Protein 2BOU (pdb70)

Solvent-accessible surface area: 8779 Å² total; per-residue (Å²): 241,38,77,8,234,85,31,20,152,40,15,61,38,52,27,62,96,7,0,112,18,50,125,18,26,53,28,213,44,145,59,0,85,44,76,152,44,81,13,86,38,65,69,50,49,84,154,124,16,23,95,81,22,57,48,159,63,54,133,25,42,48,39,0,40,20,18,117,21,34,86,33,112,71,56,50,174,40,10,78,57,102,106,85,17,37,0,77,41,12,57,16,38,98,59,51,108,52,150,23,53,98,8,11,84,21,67,52,38,112,21,37,12,8,0,98,6,110,143,68,101,112,40,95,148,86,53,82,55,67,82,110,90,1,45,5,120

InterPro domains:
  IPR000152 EGF-type aspartate/asparagine hydroxylation site [PS00010] (85-96)
  IPR000152 EGF-type aspartate/asparagine hydroxylation site [PS00010] (136-147)
  IPR000152 EGF-type aspartate/asparagine hydroxylation site [PS00010] (180-191)
  IPR000152 EGF-type aspartate/asparagine hydroxylation site [PS00010] (229-240)
  IPR000203 GPS motif [PF01825] (481-523)
  IPR000203 GPS motif [SM00303] (478-529)
  IPR000742 EGF-like domain [PS50026] (67-106)
  IPR000742 EGF-like domain [PS50026] (119-162)
  IPR000742 EGF-like domain [PS50026] (163-201)
  IPR000742 EGF-like domain [PS50026] (212-250)
  IPR000742 EGF-like domain [SM00181] (28-66)
  IPR000742 EGF-like domain [SM00181] (70-118)
  IPR000742 EGF-like domain [SM00181] (122-162)
  IPR000742 EGF-like domain [SM00181] (166-211)
  IPR000742 EGF-like domain [SM00181] (215-260)
  IPR000832 GPCR, family 2, secretin-like [PF00002] (535-774)
  IPR000832 GPCR, family 2, secretin-like [PR00249] (538-562)
  IPR000832 GPCR, family 2, secretin-like [PR00249] (601-624)
  IPR000832 GPCR, family 2, secretin-like [PR00249] (686-711)
  IPR000832 GPCR, family 2, secretin-like [PR00249] (760-781)

Radius of gyration: 25.13 Å; Cα contacts (8 Å, |Δi|>4): 297; chains: 1; bounding box: 58×62×34 Å

Sequence (137 aa):
RGCARWCPQDSSCVNATACRCNPGFSSFSEIITTPMETCDDINECATSCGKFSDCWNTEGSYDCVCSPGYEPVSGAKTFKNESENTCQDVDECSSGQHQCDSSTVCFNTVGSYSCRCRPGWKPRHGIPNNQKDTVCE

Nearest PDB structures (foldseek):
  2bou-assembly1_A  TM=1.007E+00  e=9.190E-28  Homo sapiens
  2box-assembly1_A  TM=1.007E+00  e=9.469E-27  Homo sapiens
  2bo2-assembly1_A  TM=9.902E-01  e=6.170E-25  Homo sapiens
  2bo2-assembly2_B  TM=9.881E-01  e=1.219E-23  Homo sapiens
  7do4-assembly1_A  TM=9.289E-01  e=9.575E-23  Homo sapiens

Secondary structure (DSSP, 8-state):
----TTPPTTEEESSSS-EEEPTTEE-SSSSB-STT---EEP-GGG----TTEEEEE-SS-EEEEEPTTEEETT--S-BSSGGG--EEE--HHHHT-----TTSEEEE-SS-EEEE--SSS-BPTT--SSBTT--B-

Organism: Homo sapiens (NCBI:txid9606)

GO terms:
  GO:0031256 leading edge membrane (C, IDA)
  GO:0005886 plasma membrane (C, EXP)
  GO:0043304 regulation of mast cell degranulation (P, IMP)
  GO:0035374 chondroitin sulfate binding (F, IMP)
  GO:0016477 cell migration (P, IMP)
  GO:0071621 granulocyte chemotaxis (P, IMP)
  GO:0007155 cell adhesion (P, IMP)
  GO:0004930 G protein-coupled receptor activity (F, TAS)
  GO:0007186 G protein-coupled receptor signaling pathway (P, TAS)
  GO:0016020 membrane (C, TAS)
  GO:0005886 plasma membrane (C, TAS)
  GO:0005515 protein binding (F, IPI)

Foldseek 3Di:
DAFDPLAEPQWGGPHNFWIAGHAQWDWPDRIHGDSVTDTHGDFPQVVAAAPQWHWAGDRNGIWIAHHQQWHAPVRDGTDDHRVRGRIDGDQCQVVVVADADPQWHWAGDGNGIFTAGPVVWAFDPPDDGTHSHTDTD

Structure (mmCIF, N/CA/C/O backbone):
data_2BOU
#
_en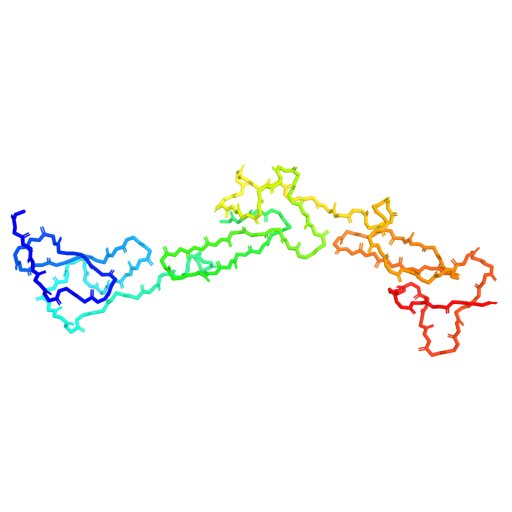try.id   2BOU
#
_cell.length_a   91.060
_cell.length_b   61.560
_cell.length_c   35.470
_cell.angle_alpha   90.00
_cell.angle_beta   90.00
_cell.angle_gamma   90.00
#
_symmetry.space_group_name_H-M   'P 21 21 2'
#
loop_
_entity.id
_entity.type
_entity.pdbx_description
1 polymer 'EGF-LIKE MODULE CONTAINING MUCIN-LIKE HORMONE RECEPTOR-LIKE 2 PRECURSOR'
2 non-polymer 'BARIUM ION'
3 non-polymer 'CALCIUM ION'
4 non-polymer 'CACODYLATE ION'
5 water water
#
loop_
_atom_site.group_PDB
_atom_site.id
_atom_site.type_symbol
_atom_site.label_atom_id
_atom_site.label_alt_id
_atom_site.label_comp_id
_atom_site.label_asym_id
_atom_site.label_entity_id
_atom_site.label_seq_id
_atom_site.pdbx_PDB_ins_code
_atom_site.Cartn_x
_atom_site.Cartn_y
_atom_site.Cartn_z
_atom_site.occupancy
_atom_site.B_iso_or_equiv
_atom_site.auth_seq_id
_atom_site.auth_comp_id
_atom_site.auth_asym_id
_atom_site.auth_atom_id
_atom_site.pdbx_PDB_model_num
ATOM 1 N N . ARG A 1 3 ? 45.260 -5.192 0.652 1.00 61.01 3 ARG A N 1
ATOM 2 C CA . ARG A 1 3 ? 45.648 -6.302 -0.212 1.00 60.50 3 ARG A CA 1
ATOM 3 C C . ARG A 1 3 ? 45.548 -5.897 -1.684 1.00 61.27 3 ARG A C 1
ATOM 4 O O . ARG A 1 3 ? 46.488 -5.328 -2.251 1.00 62.04 3 ARG A O 1
ATOM 12 N N . GLY A 1 4 ? 44.397 -6.195 -2.289 1.00 53.09 4 GLY A N 1
ATOM 13 C CA . GLY A 1 4 ? 44.094 -5.820 -3.675 1.00 50.09 4 GLY A CA 1
ATOM 14 C C . GLY A 1 4 ? 42.846 -4.928 -3.637 1.00 47.07 4 GLY A C 1
ATOM 15 O O . GLY A 1 4 ? 42.528 -4.367 -2.586 1.00 46.66 4 GLY A O 1
ATOM 16 N N . CYS A 1 5 ? 42.130 -4.811 -4.759 1.00 37.90 5 CYS A N 1
ATOM 17 C CA . CYS A 1 5 ? 40.922 -3.965 -4.797 1.00 35.41 5 CYS A CA 1
ATOM 18 C C . CYS A 1 5 ? 39.819 -4.406 -5.767 1.00 34.49 5 CYS A C 1
ATOM 19 O O . CYS A 1 5 ? 39.900 -4.149 -6.964 1.00 33.61 5 CYS A O 1
ATOM 22 N N . ALA A 1 6 ? 38.752 -4.995 -5.234 1.00 28.81 6 ALA A N 1
ATOM 23 C CA . ALA A 1 6 ? 37.614 -5.411 -6.066 1.00 26.92 6 ALA A CA 1
ATOM 24 C C . ALA A 1 6 ? 37.027 -4.217 -6.820 1.00 27.07 6 ALA A C 1
ATOM 25 O O . ALA A 1 6 ? 36.765 -3.161 -6.237 1.00 25.96 6 ALA A O 1
ATOM 27 N N . ARG A 1 7 ? 36.794 -4.393 -8.113 1.00 22.52 7 ARG A N 1
ATOM 28 C CA . ARG A 1 7 ? 36.271 -3.310 -8.951 1.00 22.00 7 ARG A CA 1
ATOM 29 C C . ARG A 1 7 ? 34.761 -3.202 -8.912 1.00 24.35 7 ARG A C 1
ATOM 30 O O . ARG A 1 7 ? 34.186 -2.226 -9.407 1.00 24.18 7 ARG A O 1
ATOM 38 N N . TRP A 1 8 ? 34.112 -4.250 -8.423 1.00 20.38 8 TRP A N 1
ATOM 39 C CA . TRP A 1 8 ? 32.657 -4.338 -8.487 1.00 19.36 8 TRP A CA 1
ATOM 40 C C . TRP A 1 8 ? 31.914 -3.867 -7.239 1.00 22.95 8 TRP A C 1
ATOM 41 O O . TRP A 1 8 ? 30.708 -4.087 -7.116 1.00 20.56 8 TRP A O 1
ATOM 52 N N . CYS A 1 9 ? 32.620 -3.229 -6.311 1.00 21.73 9 CYS A N 1
ATOM 53 C CA . CYS A 1 9 ? 31.974 -2.792 -5.072 1.00 22.97 9 CYS A CA 1
ATOM 54 C C . CYS A 1 9 ? 30.743 -1.936 -5.339 1.00 24.52 9 CYS A C 1
ATOM 55 O O . CYS A 1 9 ? 30.760 -1.043 -6.191 1.00 23.69 9 CYS A O 1
ATOM 58 N N . PRO A 1 10 ? 29.662 -2.231 -4.634 1.00 19.28 10 PRO A N 1
ATOM 59 C CA . PRO A 1 10 ? 28.420 -1.497 -4.834 1.00 19.37 10 PRO A CA 1
ATOM 60 C C . PRO A 1 10 ? 28.519 -0.056 -4.361 1.00 23.48 10 PRO A C 1
ATOM 61 O O . PRO A 1 10 ? 29.434 0.315 -3.624 1.00 21.41 10 PRO A O 1
ATOM 65 N N . GLN A 1 11 ? 27.579 0.761 -4.816 1.00 22.52 11 GLN A N 1
ATOM 66 C CA . GLN A 1 11 ? 27.534 2.167 -4.454 1.00 22.45 11 GLN A CA 1
ATOM 67 C C . GLN A 1 11 ? 27.594 2.343 -2.936 1.00 26.01 11 GLN A C 1
ATOM 68 O O . GLN A 1 11 ? 26.900 1.653 -2.188 1.00 25.00 11 GLN A O 1
ATOM 74 N N . ASP A 1 12 ? 28.433 3.276 -2.500 1.00 23.36 12 ASP A N 1
ATOM 75 C CA . ASP A 1 12 ? 28.600 3.583 -1.087 1.00 23.42 12 ASP A CA 1
ATOM 76 C C . ASP A 1 12 ? 29.383 2.561 -0.276 1.00 27.76 12 ASP A C 1
ATOM 77 O O . ASP A 1 12 ? 29.317 2.541 0.960 1.00 27.19 12 ASP A O 1
ATOM 82 N N . SER A 1 13 ? 30.191 1.771 -0.978 1.00 23.54 13 SER A N 1
ATOM 83 C CA . SER A 1 13 ? 31.107 0.828 -0.341 1.00 23.53 13 SER A CA 1
ATOM 84 C C . SER A 1 13 ? 32.495 0.982 -0.984 1.00 29.22 13 SER A C 1
ATOM 85 O O . SER A 1 13 ? 32.634 1.581 -2.048 1.00 29.11 13 SER A O 1
ATOM 88 N N . SER A 1 14 ? 33.516 0.471 -0.312 1.00 27.80 14 SER A N 1
ATOM 89 C CA . SER A 1 14 ? 34.883 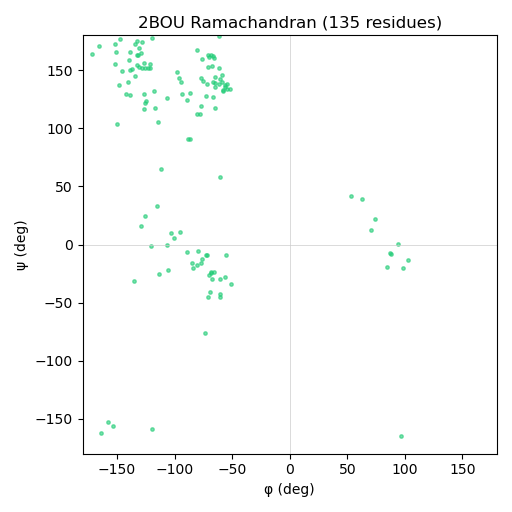0.558 -0.812 1.00 28.02 14 SER A CA 1
ATOM 90 C C . SER A 1 14 ? 35.556 -0.787 -0.673 1.00 32.33 14 SER A C 1
ATOM 91 O O . SER A 1 14 ? 35.291 -1.528 0.275 1.00 31.68 14 SER A O 1
ATOM 94 N N . CYS A 1 15 ? 36.415 -1.117 -1.629 1.00 31.42 15 CYS A N 1
ATOM 95 C CA . CYS A 1 15 ? 37.109 -2.399 -1.594 1.00 33.15 15 CYS A CA 1
ATOM 96 C C . CYS A 1 15 ? 37.985 -2.523 -0.351 1.00 38.75 15 CYS A C 1
ATOM 97 O O . CYS A 1 15 ? 38.675 -1.574 0.028 1.00 38.79 15 CYS A O 1
ATOM 100 N N . VAL A 1 16 ? 37.969 -3.696 0.272 1.00 35.61 16 VAL A N 1
ATOM 101 C CA . VAL A 1 16 ? 38.844 -3.959 1.408 1.00 36.29 16 VAL A CA 1
ATOM 102 C C . VAL A 1 16 ? 39.980 -4.883 0.960 1.00 40.35 16 VAL A C 1
ATOM 103 O O . VAL A 1 16 ? 41.060 -4.902 1.556 1.00 39.78 16 VAL A O 1
ATOM 107 N N . ASN A 1 17 ? 39.736 -5.604 -0.130 1.00 36.30 17 ASN A N 1
ATOM 108 C CA . ASN A 1 17 ? 40.745 -6.450 -0.765 1.00 36.02 17 ASN A CA 1
ATOM 109 C C . ASN A 1 17 ? 40.306 -6.829 -2.177 1.00 39.94 17 ASN A C 1
ATOM 110 O O . ASN A 1 17 ? 39.465 -6.148 -2.772 1.00 39.80 17 ASN A O 1
ATOM 115 N N . ALA A 1 18 ? 40.912 -7.864 -2.743 1.00 35.80 18 ALA A N 1
ATOM 116 C CA . ALA A 1 18 ? 40.604 -8.247 -4.120 1.00 34.64 18 ALA A CA 1
ATOM 117 C C . ALA A 1 18 ? 39.197 -8.820 -4.316 1.00 34.83 18 ALA A C 1
ATOM 118 O O . ALA A 1 18 ? 38.667 -8.802 -5.425 1.00 33.77 18 ALA A O 1
ATOM 120 N N . THR A 1 19 ? 38.611 -9.353 -3.247 1.00 29.55 19 THR A N 1
ATOM 121 C CA . THR A 1 19 ? 37.314 -10.024 -3.347 1.00 28.86 19 THR A CA 1
ATOM 122 C C . THR A 1 19 ? 36.256 -9.559 -2.343 1.00 29.81 19 THR A C 1
ATOM 123 O O . THR A 1 19 ? 35.263 -10.250 -2.123 1.00 27.97 19 THR A O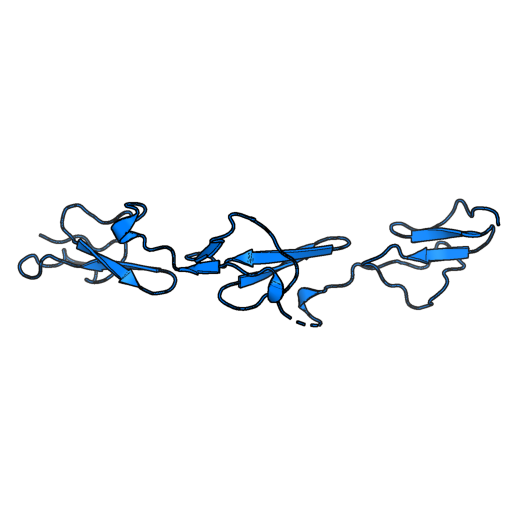 1
ATOM 127 N N . ALA A 1 20 ? 36.468 -8.413 -1.712 1.00 26.57 20 ALA A N 1
ATOM 128 C CA . ALA A 1 20 ? 35.523 -7.966 -0.702 1.00 26.44 20 ALA A CA 1
ATOM 129 C C . ALA A 1 20 ? 35.445 -6.457 -0.541 1.00 29.51 20 ALA A C 1
ATOM 130 O O . ALA A 1 20 ? 36.393 -5.728 -0.857 1.00 28.35 20 ALA A O 1
ATOM 132 N N . CYS A 1 21 ? 34.298 -5.995 -0.049 1.00 25.37 21 CYS A N 1
ATOM 133 C CA . CYS A 1 21 ? 34.077 -4.575 0.181 1.00 25.01 21 CYS A CA 1
ATOM 134 C C . CYS A 1 21 ? 33.447 -4.365 1.551 1.00 26.55 21 CYS A C 1
ATOM 135 O O . CYS A 1 21 ? 33.041 -5.314 2.227 1.00 24.64 21 CYS A O 1
ATOM 138 N N . ARG A 1 22 ? 33.333 -3.106 1.931 1.00 24.36 22 ARG A N 1
ATOM 139 C CA . ARG A 1 22 ? 32.733 -2.737 3.200 1.00 23.88 22 ARG A CA 1
ATOM 140 C C . ARG A 1 22 ? 32.056 -1.393 2.978 1.00 23.47 22 ARG A C 1
ATOM 141 O O . ARG A 1 22 ? 32.580 -0.549 2.262 1.00 21.70 22 ARG A O 1
ATOM 149 N N . CYS A 1 23 ? 30.850 -1.235 3.506 1.00 20.49 23 CYS A N 1
ATOM 150 C CA . CYS A 1 23 ? 30.114 0.020 3.348 1.00 21.55 23 CYS A CA 1
ATOM 151 C C . CYS A 1 23 ? 30.926 1.166 3.933 1.00 28.99 23 CYS A C 1
ATOM 152 O O . CYS A 1 23 ? 31.645 0.985 4.912 1.00 30.11 23 CYS A O 1
ATOM 155 N N . ASN A 1 24 ? 30.814 2.338 3.322 1.00 27.36 24 ASN A N 1
ATOM 156 C CA . ASN A 1 24 ? 31.492 3.525 3.812 1.00 28.63 24 ASN A CA 1
ATOM 157 C C . ASN A 1 24 ? 30.793 3.965 5.106 1.00 34.99 24 ASN A C 1
ATOM 158 O O . ASN A 1 24 ? 29.677 3.519 5.402 1.00 32.37 24 ASN A O 1
ATOM 163 N N . PRO A 1 25 ? 31.457 4.814 5.886 1.00 34.38 25 PRO A N 1
ATOM 164 C CA . PRO A 1 25 ? 30.874 5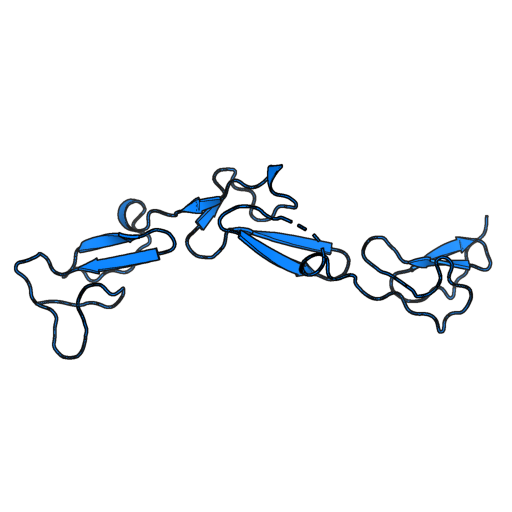.288 7.138 1.00 33.72 25 PRO A CA 1
ATOM 165 C C . PRO A 1 25 ? 29.516 5.940 6.881 1.00 32.66 25 PRO A C 1
ATOM 166 O O . PRO A 1 25 ? 29.357 6.709 5.943 1.00 31.09 25 PRO A O 1
ATOM 170 N N . GLY A 1 26 ? 28.537 5.615 7.710 1.00 28.30 26 GLY A N 1
ATOM 171 C CA . GLY A 1 26 ? 27.206 6.192 7.570 1.00 26.90 26 GLY A CA 1
ATOM 172 C C . GLY A 1 26 ? 26.266 5.325 6.735 1.00 26.87 26 GLY A C 1
ATOM 173 O O . GLY A 1 26 ? 25.115 5.685 6.528 1.00 25.79 26 GLY A O 1
ATOM 174 N N . PHE A 1 27 ? 26.764 4.187 6.256 1.00 22.05 27 PHE A N 1
ATOM 175 C CA . PHE A 1 27 ? 25.944 3.256 5.480 1.00 21.01 27 PHE A CA 1
ATOM 176 C C . PHE A 1 27 ? 26.027 1.875 6.102 1.00 26.39 27 PHE A C 1
ATOM 177 O O . PHE A 1 27 ? 26.980 1.556 6.803 1.00 26.51 27 PHE A O 1
ATOM 185 N N . SER A 1 28 ? 25.026 1.053 5.850 1.00 23.32 28 SER A N 1
ATOM 186 C CA . SER A 1 28 ? 25.007 -0.274 6.423 1.00 23.72 28 SER A CA 1
ATOM 187 C C . SER A 1 28 ? 24.572 -1.330 5.420 1.00 25.56 28 SER A C 1
ATOM 188 O O . SER A 1 28 ? 23.825 -1.043 4.484 1.00 23.12 28 SER A O 1
ATOM 191 N N . SER A 1 29 ? 25.071 -2.547 5.621 1.00 21.71 29 SER A N 1
ATOM 192 C CA . SER A 1 29 ? 24.691 -3.700 4.820 1.00 21.41 29 SER A CA 1
ATOM 193 C C . SER A 1 29 ? 24.365 -4.838 5.778 1.00 27.63 29 SER A C 1
ATOM 194 O O . SER A 1 29 ? 24.730 -4.791 6.956 1.00 26.13 29 SER A O 1
ATOM 197 N N . PHE A 1 30 ? 23.680 -5.858 5.277 1.00 27.03 30 PHE A N 1
ATOM 198 C CA . PHE A 1 30 ? 23.301 -6.987 6.110 1.00 28.28 30 PHE A CA 1
ATOM 199 C C . PHE A 1 30 ? 24.517 -7.700 6.685 1.00 34.57 30 PHE A C 1
ATOM 200 O O . PHE A 1 30 ? 24.551 -8.002 7.873 1.00 34.85 30 PHE A O 1
ATOM 208 N N . SER A 1 31 ? 25.527 -7.936 5.845 1.00 31.47 31 SER A N 1
ATOM 209 C CA . SER A 1 31 ? 26.768 -8.583 6.282 1.00 31.33 31 SER A CA 1
ATOM 210 C C . SER A 1 31 ? 27.832 -7.528 6.554 1.00 34.56 31 SER A C 1
ATOM 211 O O . SER A 1 31 ? 27.865 -6.502 5.883 1.00 33.36 31 SER A O 1
ATOM 214 N N . GLU A 1 32 ? 28.726 -7.783 7.507 1.00 30.89 32 GLU A N 1
ATOM 215 C CA . GLU A 1 32 ? 29.771 -6.809 7.775 1.00 31.38 32 GLU A CA 1
ATOM 216 C C . GLU A 1 32 ? 30.768 -6.703 6.634 1.00 33.77 32 GLU A C 1
ATOM 217 O O . GLU A 1 32 ? 31.359 -5.643 6.413 1.00 34.42 32 GLU A O 1
ATOM 223 N N . ILE A 1 33 ? 30.876 -7.774 5.853 1.00 28.48 33 ILE A N 1
ATOM 224 C CA . ILE A 1 33 ? 31.753 -7.798 4.685 1.00 28.29 33 ILE A CA 1
ATOM 225 C C . ILE A 1 33 ? 30.950 -8.177 3.443 1.00 27.81 33 ILE A C 1
ATOM 226 O O . ILE A 1 33 ? 30.289 -9.204 3.415 1.00 27.35 33 ILE A O 1
ATOM 231 N N . ILE A 1 34 ? 30.993 -7.321 2.428 1.00 22.69 34 ILE A N 1
ATOM 232 C CA . ILE A 1 34 ? 30.259 -7.547 1.188 1.00 20.43 34 ILE A CA 1
ATOM 233 C C . ILE A 1 34 ? 31.089 -8.400 0.229 1.00 23.39 34 ILE A C 1
ATOM 234 O O . ILE A 1 34 ? 32.267 -8.109 -0.014 1.00 23.45 34 ILE A O 1
ATOM 239 N N . THR A 1 35 ? 30.477 -9.450 -0.314 1.00 19.62 35 THR A N 1
ATOM 240 C CA . THR A 1 35 ? 31.193 -10.367 -1.193 1.00 20.39 35 THR A CA 1
ATOM 241 C C . THR A 1 35 ? 30.631 -10.503 -2.617 1.00 23.12 35 THR A C 1
ATOM 242 O O . THR A 1 35 ? 31.197 -11.220 -3.439 1.00 22.45 35 THR A O 1
ATOM 246 N N . THR A 1 36 ? 29.534 -9.802 -2.901 1.00 19.30 36 THR A N 1
ATOM 247 C CA . THR A 1 36 ? 28.911 -9.807 -4.224 1.00 17.87 36 THR A CA 1
ATOM 248 C C . THR A 1 36 ? 28.465 -8.379 -4.537 1.00 21.20 36 THR A C 1
ATOM 249 O O . THR A 1 36 ? 28.253 -7.581 -3.621 1.00 20.09 36 THR A O 1
ATOM 253 N N . PRO A 1 37 ? 28.277 -8.064 -5.816 1.00 17.20 37 PRO A N 1
ATOM 254 C CA . PRO A 1 37 ? 27.826 -6.715 -6.175 1.00 15.76 37 PRO A CA 1
ATOM 255 C C . PRO A 1 37 ? 26.313 -6.528 -5.981 1.00 19.21 37 PRO A C 1
ATOM 256 O O . PRO A 1 37 ? 25.803 -5.420 -6.116 1.00 19.05 37 PRO A O 1
ATOM 260 N N . MET A 1 38 ? 25.607 -7.603 -5.638 1.00 16.36 38 MET A N 1
ATOM 261 C CA . MET A 1 38 ? 24.156 -7.528 -5.450 1.00 16.05 38 MET A CA 1
ATOM 262 C C . MET A 1 38 ? 23.804 -6.974 -4.071 1.00 21.51 38 MET A C 1
ATOM 263 O O . MET A 1 38 ? 22.684 -6.509 -3.843 1.00 20.76 38 MET A O 1
ATOM 268 N N . GLU A 1 39 ? 24.771 -7.003 -3.161 1.00 19.64 39 GLU A N 1
ATOM 269 C CA . GLU A 1 39 ? 24.560 -6.470 -1.814 1.00 19.43 39 GLU A CA 1
ATOM 270 C C . GLU A 1 39 ? 24.484 -4.951 -1.860 1.00 23.46 39 GLU A C 1
ATOM 271 O O . GLU A 1 39 ? 25.023 -4.327 -2.768 1.00 22.47 39 GLU A O 1
ATOM 277 N N . THR A 1 40 ? 23.778 -4.360 -0.901 1.00 20.47 40 THR A N 1
ATOM 278 C CA . THR A 1 40 ? 23.589 -2.921 -0.895 1.00 20.85 40 THR A CA 1
ATOM 279 C C . THR A 1 40 ? 24.062 -2.261 0.393 1.00 23.43 40 THR A C 1
ATOM 280 O O . THR A 1 40 ? 24.053 -2.871 1.457 1.00 22.98 40 THR A O 1
ATOM 284 N N . CYS A 1 41 ? 24.461 -1.002 0.273 1.00 20.49 41 CYS A N 1
ATOM 285 C CA . CYS A 1 41 ? 24.864 -0.202 1.412 1.00 20.74 41 CYS A CA 1
ATOM 286 C C . CYS A 1 41 ? 23.844 0.911 1.552 1.00 25.36 41 CYS A C 1
ATOM 287 O O . CYS A 1 41 ? 23.786 1.805 0.724 1.00 26.62 41 CYS A O 1
ATOM 290 N N . ASP A 1 42 ? 22.979 0.795 2.550 1.00 21.25 42 ASP A N 1
ATOM 291 C CA . ASP A 1 42 ? 21.896 1.750 2.745 1.00 21.20 42 ASP A CA 1
ATOM 292 C C . ASP A 1 42 ? 22.250 2.825 3.761 1.00 23.50 42 ASP A C 1
ATOM 293 O O . ASP A 1 42 ? 22.913 2.548 4.764 1.00 21.42 42 ASP A O 1
ATOM 298 N N . ASP A 1 43 ? 21.796 4.049 3.505 1.00 19.44 43 ASP A N 1
ATOM 299 C CA . ASP A 1 43 ? 22.070 5.145 4.417 1.00 19.61 43 ASP A CA 1
ATOM 300 C C . ASP A 1 43 ? 21.514 4.825 5.788 1.00 22.93 43 ASP A C 1
ATOM 301 O O . ASP A 1 43 ? 20.430 4.256 5.917 1.00 22.76 43 ASP A O 1
ATOM 306 N N . ILE A 1 44 ? 22.275 5.171 6.819 1.00 20.80 44 ILE A N 1
ATOM 307 C CA . ILE A 1 44 ? 21.815 4.990 8.185 1.00 20.47 44 ILE A CA 1
ATOM 308 C C . ILE A 1 44 ? 21.170 6.300 8.615 1.00 23.17 44 ILE A C 1
ATOM 309 O O . ILE A 1 44 ? 21.757 7.362 8.445 1.00 21.99 44 ILE A O 1
ATOM 314 N N . ASN A 1 45 ? 19.956 6.236 9.142 1.00 20.69 45 ASN A N 1
ATOM 315 C CA . ASN A 1 45 ? 19.299 7.454 9.593 1.00 20.35 45 ASN A CA 1
ATOM 316 C C . ASN A 1 45 ? 19.680 7.734 11.040 1.00 23.87 45 ASN A C 1
ATOM 317 O O . ASN A 1 45 ? 19.032 7.255 11.968 1.00 24.79 45 ASN A O 1
ATOM 322 N N . GLU A 1 46 ? 20.749 8.497 11.224 1.00 20.94 46 GLU A N 1
ATOM 323 C CA . GLU A 1 46 ? 21.219 8.840 12.562 1.00 21.78 46 GLU A CA 1
ATOM 324 C C . GLU A 1 46 ? 20.154 9.518 13.414 1.00 28.02 46 GLU A C 1
ATOM 325 O O . GLU A 1 46 ? 20.173 9.398 14.637 1.00 27.87 46 GLU A O 1
ATOM 331 N N . CYS A 1 47 ? 19.223 10.220 12.774 1.00 24.34 47 CYS A N 1
ATOM 332 C CA . CYS A 1 47 ? 18.190 10.953 13.517 1.00 24.39 47 CYS A CA 1
ATOM 333 C C . CYS A 1 47 ? 17.122 10.062 14.150 1.00 36.81 47 CYS A C 1
ATOM 334 O O . CYS A 1 47 ? 16.308 10.531 14.938 1.00 38.00 47 CYS A O 1
ATOM 337 N N . ALA A 1 48 ? 17.131 8.778 13.818 1.00 38.03 48 ALA A N 1
ATOM 338 C CA . ALA A 1 48 ? 16.154 7.847 14.382 1.00 40.29 48 ALA A CA 1
ATOM 339 C C . ALA A 1 48 ? 16.784 6.916 15.418 1.00 48.22 48 ALA A C 1
ATOM 340 O O . ALA A 1 48 ? 16.100 6.077 16.002 1.00 49.39 48 ALA A O 1
ATOM 342 N N . THR A 1 49 ? 18.085 7.073 15.649 1.00 46.38 49 THR A N 1
ATOM 343 C CA . THR A 1 49 ? 18.793 6.246 16.622 1.00 47.15 49 THR A CA 1
ATOM 344 C C . THR A 1 49 ? 18.440 6.655 18.049 1.00 52.10 49 THR A C 1
ATOM 345 O O . THR A 1 49 ? 18.144 5.806 18.892 1.00 52.94 49 THR A O 1
ATOM 349 N N . SER A 1 54 ? 21.768 12.854 20.307 1.00 39.09 54 SER A N 1
ATOM 350 C CA . SER A 1 54 ? 20.990 14.017 20.738 1.00 37.91 54 SER A CA 1
ATOM 351 C C . SER A 1 54 ? 21.616 15.338 20.294 1.00 35.99 54 SER A C 1
ATOM 352 O O . SER A 1 54 ? 22.799 15.586 20.519 1.00 34.34 54 SER A O 1
ATOM 355 N N . CYS A 1 55 ? 20.802 16.186 19.672 1.00 29.44 55 CYS A N 1
ATOM 356 C CA . CYS A 1 55 ? 21.254 17.483 19.189 1.00 27.22 55 CYS A CA 1
ATOM 357 C C . CYS A 1 55 ? 21.213 18.537 20.302 1.00 32.23 55 CYS A C 1
ATOM 358 O O . CYS A 1 55 ? 21.888 19.554 20.228 1.00 32.66 55 CYS A O 1
ATOM 361 N N . GLY A 1 56 ? 20.426 18.278 21.335 1.00 30.28 56 GLY A N 1
ATOM 362 C CA . GLY A 1 56 ? 20.327 19.204 22.463 1.00 29.67 56 GLY A CA 1
ATOM 363 C C . GLY A 1 56 ? 19.131 20.136 22.355 1.00 30.17 56 GLY A C 1
ATOM 364 O O . GLY A 1 56 ? 18.225 19.911 21.554 1.00 28.33 56 GLY A O 1
ATOM 365 N N . LYS A 1 57 ? 19.151 21.197 23.157 1.00 26.18 57 LYS A N 1
ATOM 366 C CA . LYS A 1 57 ? 18.059 22.154 23.216 1.00 25.18 57 LYS A CA 1
ATOM 367 C C . LYS A 1 57 ? 17.824 22.947 21.931 1.00 25.81 57 LYS A C 1
ATOM 368 O O . LYS A 1 57 ? 18.771 23.344 21.247 1.00 23.87 57 LYS A O 1
ATOM 374 N N . PHE A 1 58 ? 16.552 23.213 21.654 1.00 22.47 58 PHE A N 1
ATOM 375 C CA . PHE A 1 58 ? 16.139 24.101 20.566 1.00 22.26 58 PHE A CA 1
ATOM 376 C C . PHE A 1 58 ? 16.738 23.746 19.211 1.00 25.65 58 PHE A C 1
ATOM 377 O O . PHE A 1 58 ? 17.113 24.638 18.436 1.00 23.47 58 PHE A O 1
ATOM 385 N N . SER A 1 59 ? 16.791 22.457 18.897 1.00 22.08 59 SER A N 1
ATOM 386 C CA . SER A 1 59 ? 17.404 22.034 17.649 1.00 21.18 59 SER A CA 1
ATOM 387 C C . SER A 1 59 ? 16.635 20.930 16.953 1.00 25.72 59 SER A C 1
ATOM 388 O O . SER A 1 59 ? 15.774 20.301 17.544 1.00 24.80 59 SER A O 1
ATOM 391 N N . ASP A 1 60 ? 16.960 20.697 15.690 1.00 20.82 60 ASP A N 1
ATOM 392 C CA . ASP A 1 60 ? 16.334 19.630 14.933 1.00 20.31 60 ASP A CA 1
ATOM 393 C C . ASP A 1 60 ? 17.448 18.794 14.319 1.00 21.88 60 ASP A C 1
ATOM 394 O O . ASP A 1 60 ? 18.538 19.297 14.070 1.00 19.70 60 ASP A O 1
ATOM 399 N N . CYS A 1 61 ? 17.174 17.519 14.087 1.00 19.18 61 CYS A N 1
ATOM 400 C CA . CYS A 1 61 ? 18.146 16.626 13.450 1.00 19.18 61 CYS A CA 1
ATOM 401 C C . CYS A 1 61 ? 17.666 16.367 12.042 1.00 20.52 61 CYS A C 1
ATOM 402 O O . CYS A 1 61 ? 16.510 16.004 11.843 1.00 19.13 61 CYS A O 1
ATOM 405 N N . TRP A 1 62 ? 18.528 16.615 11.060 1.00 17.18 62 TRP A N 1
ATOM 406 C CA . TRP A 1 62 ? 18.178 16.395 9.658 1.00 16.13 62 TRP A CA 1
ATOM 407 C C . TRP A 1 62 ? 19.090 15.326 9.063 1.00 18.14 62 TRP A C 1
ATOM 408 O O . TRP A 1 62 ? 20.304 15.493 9.018 1.00 16.78 62 TRP A O 1
ATOM 419 N N . ASN A 1 63 ? 18.499 14.218 8.637 1.00 16.29 63 ASN A N 1
ATOM 420 C CA . ASN A 1 63 ? 19.266 13.113 8.064 1.00 17.34 63 ASN A CA 1
ATOM 421 C C . ASN A 1 63 ? 19.719 13.430 6.638 1.00 22.20 63 ASN A C 1
ATOM 422 O O . ASN A 1 63 ? 18.990 14.060 5.884 1.00 22.34 63 ASN A O 1
ATOM 427 N N . THR A 1 64 ? 20.943 13.031 6.299 1.00 21.25 64 THR A N 1
ATOM 428 C CA . THR A 1 64 ? 21.495 13.213 4.953 1.00 22.34 64 THR A CA 1
ATOM 429 C C . THR A 1 64 ? 22.127 11.888 4.490 1.00 27.94 64 THR A C 1
ATOM 430 O O . THR A 1 64 ? 22.198 10.929 5.256 1.00 25.76 64 THR A O 1
ATOM 434 N N . GLU A 1 65 ? 22.595 11.846 3.246 1.00 28.23 65 GLU A N 1
ATOM 435 C CA . GLU A 1 65 ? 23.233 10.639 2.713 1.00 28.92 65 GLU A CA 1
ATOM 436 C C . GLU A 1 65 ? 24.652 10.538 3.233 1.00 33.42 65 GLU A C 1
ATOM 437 O O . GLU A 1 65 ? 25.496 11.356 2.897 1.00 35.89 65 GLU A O 1
ATOM 443 N N . GLY A 1 66 ? 24.912 9.546 4.072 1.00 28.91 66 GLY A N 1
ATOM 444 C CA . GLY A 1 66 ? 26.246 9.363 4.622 1.00 28.06 66 GLY A CA 1
ATOM 445 C C . GLY A 1 66 ? 26.475 10.159 5.910 1.00 32.34 66 GLY A C 1
ATOM 446 O O . GLY A 1 66 ? 27.485 9.976 6.580 1.00 31.65 66 GLY A O 1
ATOM 447 N N . SER A 1 67 ? 25.529 11.028 6.265 1.00 28.16 67 SER A N 1
ATOM 448 C CA . SER A 1 67 ? 25.671 11.815 7.489 1.00 26.11 67 SER A CA 1
ATOM 449 C C . SER A 1 67 ? 24.336 12.344 8.037 1.00 27.02 67 SER A C 1
ATOM 450 O O . SER A 1 67 ? 23.277 11.742 7.848 1.00 25.35 67 SER A O 1
ATOM 453 N N . TYR A 1 68 ? 24.417 13.457 8.752 1.00 22.91 68 TYR A N 1
ATOM 454 C CA . TYR A 1 68 ? 23.247 14.112 9.332 1.00 21.66 68 TYR A CA 1
ATOM 455 C C . TYR A 1 68 ? 23.739 15.433 9.885 1.00 24.66 68 TYR A C 1
ATOM 456 O O . TYR A 1 68 ? 24.945 15.639 10.024 1.00 24.41 68 TYR A O 1
ATOM 465 N N . ASP A 1 69 ? 22.816 16.344 10.166 1.00 20.00 69 ASP A N 1
ATOM 466 C CA . ASP A 1 69 ? 23.184 17.631 10.731 1.00 19.49 69 ASP A CA 1
ATOM 467 C C . ASP A 1 69 ? 22.162 18.015 11.778 1.00 21.72 69 ASP A C 1
ATOM 468 O O . ASP A 1 69 ? 20.963 17.872 11.554 1.00 18.92 69 ASP A O 1
ATOM 473 N N . CYS A 1 70 ? 22.646 18.577 12.880 1.00 18.91 70 CYS A N 1
ATOM 474 C CA . CYS A 1 70 ? 21.791 19.185 13.885 1.00 20.07 70 CYS A CA 1
ATOM 475 C C . CYS A 1 70 ? 21.762 20.646 13.487 1.00 20.93 70 CYS A C 1
ATOM 476 O O . CYS A 1 70 ? 22.786 21.190 13.082 1.00 18.62 70 CYS A O 1
ATOM 479 N N . VAL A 1 71 ? 20.600 21.283 13.590 1.00 17.44 71 VAL A N 1
ATOM 480 C CA . VAL A 1 71 ? 20.486 22.706 13.294 1.00 17.96 71 VAL A CA 1
ATOM 481 C C . VAL A 1 71 ? 19.574 23.335 14.349 1.00 21.30 71 VAL A C 1
ATOM 482 O O . VAL A 1 71 ? 18.667 22.684 14.856 1.00 21.29 71 VAL A O 1
ATOM 486 N N . CYS A 1 72 ? 19.791 24.598 14.667 1.00 18.01 72 CYS A N 1
ATOM 487 C CA . CYS A 1 72 ? 18.895 25.253 15.616 1.00 18.36 72 CYS A CA 1
ATOM 488 C C . CYS A 1 72 ? 17.512 25.332 14.967 1.00 20.78 72 CYS A C 1
ATOM 489 O O . CYS A 1 72 ? 17.404 25.514 13.757 1.00 20.58 72 CYS A O 1
ATOM 492 N N . SER A 1 73 ? 16.466 25.078 15.741 1.00 18.47 73 SER A N 1
ATOM 493 C CA . SER A 1 73 ? 15.103 25.129 15.204 1.00 19.29 73 SER A CA 1
ATOM 494 C C . SER A 1 73 ? 14.740 26.556 14.810 1.00 23.80 73 SER A C 1
ATOM 495 O O . SER A 1 73 ? 15.386 27.513 15.243 1.00 22.20 73 SER A O 1
ATOM 498 N N . PRO A 1 74 ? 13.706 26.699 13.986 1.00 22.93 74 PRO A N 1
ATOM 499 C CA . PRO A 1 74 ? 13.260 28.026 13.567 1.00 23.19 74 PRO A CA 1
ATOM 500 C C . PRO A 1 74 ? 12.895 28.862 14.798 1.00 25.10 74 PRO A C 1
ATOM 501 O O . PRO A 1 74 ? 12.219 28.385 15.702 1.00 23.37 74 PRO A O 1
ATOM 505 N N . GLY A 1 75 ? 13.392 30.092 14.854 1.00 24.39 75 GLY A N 1
ATOM 506 C CA . GLY A 1 75 ? 13.137 30.959 16.006 1.00 24.45 75 GLY A CA 1
ATOM 507 C C . GLY A 1 75 ? 14.356 31.016 16.933 1.00 28.19 75 GLY A C 1
ATOM 508 O O . GLY A 1 75 ? 14.433 31.870 17.828 1.00 26.81 75 GLY A O 1
ATOM 509 N N . TYR A 1 76 ? 15.297 30.094 16.713 1.00 23.42 76 TYR A N 1
ATOM 510 C CA . TYR A 1 76 ? 16.532 30.035 17.478 1.00 23.20 76 TYR A CA 1
ATOM 511 C C . TYR A 1 76 ? 17.720 30.157 16.531 1.00 27.91 76 TYR A C 1
ATOM 512 O O . TYR A 1 76 ? 17.622 29.824 15.353 1.00 28.71 76 TYR A O 1
ATOM 521 N N . GLU A 1 77 ? 18.844 30.625 17.051 1.00 24.02 77 GLU A N 1
ATOM 522 C CA . GLU A 1 77 ? 20.053 30.759 16.247 1.00 24.40 77 GLU A CA 1
ATOM 523 C C . GLU A 1 77 ? 21.262 30.477 17.124 1.00 26.62 77 GLU A C 1
ATOM 524 O O . GLU A 1 77 ? 21.210 30.685 18.319 1.00 23.84 77 GLU A O 1
ATOM 530 N N . PRO A 1 78 ? 22.327 29.936 16.543 1.00 27.26 78 PRO A N 1
ATOM 531 C CA . PRO A 1 78 ? 23.497 29.577 17.338 1.00 28.83 78 PRO A CA 1
ATOM 532 C C . PRO A 1 78 ? 24.309 30.788 17.811 1.00 38.21 78 PRO A C 1
ATOM 533 O O . PRO A 1 78 ? 24.698 31.640 17.016 1.00 37.93 78 PRO A O 1
ATOM 537 N N . VAL A 1 79 ? 24.567 30.839 19.113 1.00 39.67 79 VAL A N 1
ATOM 538 C CA . VAL A 1 79 ? 25.379 31.903 19.693 1.00 41.91 79 VAL A CA 1
ATOM 539 C C . VAL A 1 79 ? 26.767 31.848 19.051 1.00 49.49 79 VAL A C 1
ATOM 540 O O . VAL A 1 79 ? 27.332 32.873 18.668 1.00 49.50 79 VAL A O 1
ATOM 544 N N . SER A 1 80 ? 27.277 30.628 18.895 1.00 47.80 80 SER A N 1
ATOM 545 C CA . SER A 1 80 ? 28.598 30.375 18.320 1.00 47.88 80 SER A CA 1
ATOM 546 C C . SER A 1 80 ? 28.696 30.617 16.813 1.00 51.28 80 SER A C 1
ATOM 547 O O . SER A 1 80 ? 29.783 30.552 16.245 1.00 51.84 80 SER A O 1
ATOM 550 N N . GLY A 1 81 ? 27.561 30.850 16.161 1.00 46.59 81 GLY A N 1
ATOM 551 C CA . GLY A 1 81 ? 27.555 31.142 14.726 1.00 45.23 81 GLY A CA 1
ATOM 552 C C . GLY A 1 81 ? 27.562 29.924 13.790 1.00 45.79 81 GLY A C 1
ATOM 553 O O . GLY A 1 81 ? 27.223 30.048 12.616 1.00 44.73 81 GLY A O 1
ATOM 554 N N . ALA A 1 82 ? 27.959 28.760 14.299 1.00 40.58 82 ALA A N 1
ATOM 555 C CA . ALA A 1 82 ? 27.987 27.538 13.477 1.00 39.38 82 ALA A CA 1
ATOM 556 C C . ALA A 1 82 ? 26.573 27.131 13.032 1.00 39.61 82 ALA A C 1
ATOM 557 O O . ALA A 1 82 ? 25.726 26.821 13.861 1.00 37.56 82 ALA A O 1
ATOM 559 N N . LYS A 1 83 ? 26.335 27.122 11.724 1.00 35.46 83 LYS A N 1
ATOM 560 C CA . LYS A 1 83 ? 25.003 26.808 11.192 1.00 34.66 83 LYS A CA 1
ATOM 561 C C . LYS A 1 83 ? 24.553 25.358 11.399 1.00 33.64 83 LYS A C 1
ATOM 562 O O . LYS A 1 83 ? 23.358 25.082 11.525 1.00 32.11 83 LYS A O 1
ATOM 568 N N . THR A 1 84 ? 25.519 24.446 11.447 1.00 28.05 84 THR A N 1
ATOM 569 C CA . THR A 1 84 ? 25.246 23.029 11.641 1.00 26.73 84 THR A CA 1
ATOM 570 C C . THR A 1 84 ? 26.153 22.494 12.751 1.00 29.01 84 THR A C 1
ATOM 571 O O . THR A 1 84 ? 27.238 23.024 12.971 1.00 29.73 84 THR A O 1
ATOM 575 N N . PHE A 1 85 ? 25.712 21.447 13.440 1.00 23.80 85 PHE A N 1
ATOM 576 C CA . PHE A 1 85 ? 26.520 20.803 14.486 1.00 23.46 85 PHE A CA 1
ATOM 577 C C . PHE A 1 85 ? 26.156 19.331 14.617 1.00 28.49 85 PHE A C 1
ATOM 578 O O . PHE A 1 85 ? 25.227 18.864 13.953 1.00 28.17 85 PHE A O 1
ATOM 586 N N . LYS A 1 86 ? 26.910 18.587 15.428 1.00 24.98 86 LYS A N 1
ATOM 587 C CA . LYS A 1 86 ? 26.737 17.136 15.506 1.00 24.09 86 LYS A CA 1
ATOM 588 C C . LYS A 1 86 ? 26.220 16.570 16.808 1.00 28.48 86 LYS A C 1
ATOM 589 O O . LYS A 1 86 ? 25.660 15.476 16.834 1.00 26.47 86 LYS A O 1
ATOM 595 N N . ASN A 1 87 ? 26.449 17.282 17.906 1.00 27.30 87 ASN A N 1
ATOM 596 C CA . ASN A 1 87 ? 26.016 16.796 19.196 1.00 27.71 87 ASN A CA 1
ATOM 597 C C . ASN A 1 87 ? 25.702 17.924 20.156 1.00 33.18 87 ASN A C 1
ATOM 598 O O . ASN A 1 87 ? 26.055 19.076 19.917 1.00 32.63 87 ASN A O 1
ATOM 603 N N . GLU A 1 88 ? 25.026 17.562 21.238 1.00 32.55 88 GLU A N 1
ATOM 604 C CA . GLU A 1 88 ? 24.600 18.476 22.287 1.00 33.90 88 GLU A CA 1
ATOM 605 C C . GLU A 1 88 ? 25.736 19.357 22.802 1.00 40.09 88 GLU A C 1
ATOM 606 O O . GLU A 1 88 ? 25.522 20.518 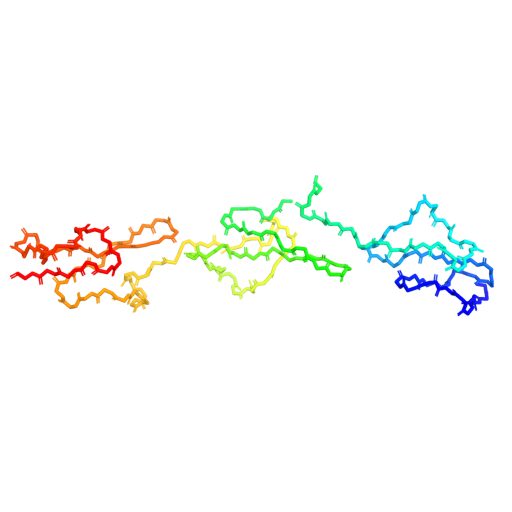23.163 1.00 39.47 88 GLU A O 1
ATOM 612 N N . SER A 1 89 ? 26.942 18.799 22.832 1.00 37.58 89 SER A N 1
ATOM 613 C CA . SER A 1 89 ? 28.114 19.518 23.320 1.00 37.58 89 SER A CA 1
ATOM 614 C C . SER A 1 89 ? 28.488 20.712 22.434 1.00 40.20 89 SER A C 1
ATOM 615 O O . SER A 1 89 ? 29.133 21.659 22.896 1.00 39.47 89 SER A O 1
ATOM 618 N N . GLU A 1 90 ? 28.082 20.665 21.163 1.00 34.66 90 GLU A N 1
ATOM 619 C CA . GLU A 1 90 ? 28.370 21.759 20.228 1.00 32.90 90 GLU A CA 1
ATOM 620 C C . GLU A 1 90 ? 27.155 22.673 20.036 1.00 33.94 90 GLU A C 1
ATOM 621 O O . GLU A 1 90 ? 27.169 23.555 19.183 1.00 33.17 90 GLU A O 1
ATOM 627 N N . ASN A 1 91 ? 26.099 22.433 20.802 1.00 29.77 91 ASN A N 1
ATOM 628 C CA . ASN A 1 91 ? 24.858 23.203 20.679 1.00 29.29 91 ASN A CA 1
ATOM 629 C C . ASN A 1 91 ? 24.945 24.596 21.331 1.00 33.20 91 ASN A C 1
ATOM 630 O O . ASN A 1 91 ? 25.143 24.708 22.540 1.00 32.33 91 ASN A O 1
ATOM 635 N N . THR A 1 92 ? 24.760 25.652 20.532 1.00 29.53 92 THR A N 1
ATOM 636 C CA . THR A 1 92 ? 24.759 27.028 21.067 1.00 27.85 92 THR A CA 1
ATOM 637 C C . THR A 1 92 ? 23.495 27.796 20.685 1.00 28.37 92 THR A C 1
ATO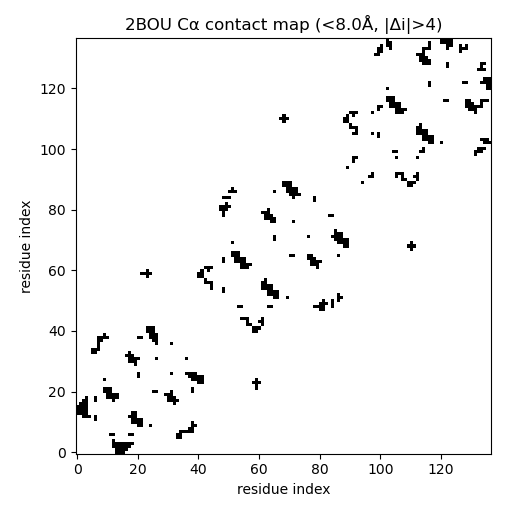M 638 O O . THR A 1 92 ? 23.488 29.034 20.653 1.00 28.39 92 THR A O 1
ATOM 642 N N . CYS A 1 93 ? 22.424 27.050 20.421 1.00 21.52 93 CYS A N 1
ATOM 643 C CA . CYS A 1 93 ? 21.133 27.619 20.047 1.00 20.53 93 CYS A CA 1
ATOM 644 C C . CYS A 1 93 ? 20.477 28.410 21.177 1.00 25.20 93 CYS A C 1
ATOM 645 O O . CYS A 1 93 ? 20.235 27.875 22.260 1.00 23.49 93 CYS A O 1
ATOM 648 N N . GLN A 1 94 ? 20.106 29.652 20.884 1.00 23.09 94 GLN A N 1
ATOM 649 C CA . GLN A 1 94 ? 19.388 30.495 21.844 1.00 22.92 94 GLN A CA 1
ATOM 650 C C . GLN A 1 94 ? 18.210 31.138 21.129 1.00 24.83 94 GLN A C 1
ATOM 651 O O . GLN A 1 94 ? 18.244 31.305 19.923 1.00 23.44 94 GLN A O 1
ATOM 657 N N . ASP A 1 95 ? 17.165 31.495 21.866 1.00 23.25 95 ASP A N 1
ATOM 658 C CA . ASP A 1 95 ? 16.018 32.145 21.243 1.00 23.32 95 ASP A CA 1
ATOM 659 C C . ASP A 1 95 ? 16.449 33.455 20.584 1.00 27.60 95 ASP A C 1
ATOM 660 O O . ASP A 1 95 ? 17.361 34.143 21.064 1.00 25.84 95 ASP A O 1
ATOM 665 N N . VAL A 1 96 ? 15.852 33.752 19.437 1.00 24.78 96 VAL A N 1
ATOM 666 C CA . VAL A 1 96 ? 16.124 35.006 18.730 1.00 25.72 96 VAL A CA 1
ATOM 667 C C . VAL A 1 96 ? 15.119 36.023 19.276 1.00 28.44 96 VAL A C 1
ATOM 668 O O . VAL A 1 96 ? 13.923 35.760 19.265 1.00 27.45 96 VAL A O 1
ATOM 672 N N . ASP A 1 97 ? 15.596 37.156 19.791 1.00 25.16 97 ASP A N 1
ATOM 673 C CA . ASP A 1 97 ? 14.682 38.198 20.266 1.00 25.01 97 ASP A CA 1
ATOM 674 C C . ASP A 1 97 ? 14.318 39.074 19.076 1.00 29.76 97 ASP A C 1
ATOM 675 O O . ASP A 1 97 ? 15.035 40.015 18.741 1.00 30.47 97 ASP A O 1
ATOM 680 N N . GLU A 1 98 ? 13.240 38.708 18.392 1.00 25.23 98 GLU 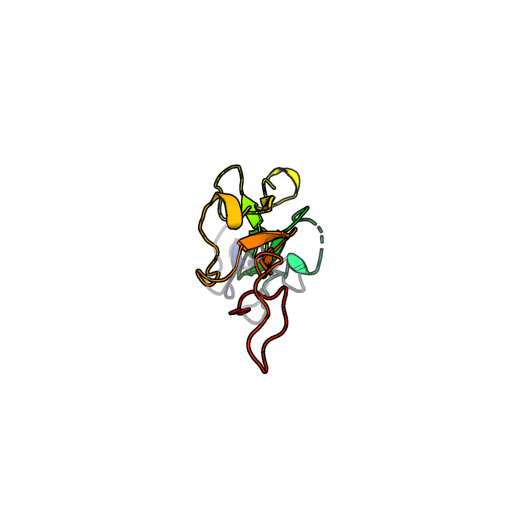A N 1
ATOM 681 C CA . GLU A 1 98 ? 12.815 39.412 17.187 1.00 25.19 98 GLU A CA 1
ATOM 682 C C . GLU A 1 98 ? 12.472 40.889 17.413 1.00 30.11 98 GLU A C 1
ATOM 683 O O . GLU A 1 98 ? 12.592 41.708 16.499 1.00 29.46 98 GLU A O 1
ATOM 689 N N . CYS A 1 99 ? 12.009 41.217 18.613 1.00 27.86 99 CYS A N 1
ATOM 690 C CA . CYS A 1 99 ? 11.651 42.596 18.926 1.00 29.63 99 CYS A CA 1
ATOM 691 C C . CYS A 1 99 ? 12.894 43.495 19.052 1.00 35.51 99 CYS A C 1
ATOM 692 O O . CYS A 1 99 ? 12.944 44.581 18.479 1.00 35.61 99 CYS A O 1
ATOM 695 N N . SER A 1 100 ? 13.912 43.011 19.759 1.00 32.40 100 SER A N 1
ATOM 696 C CA . SER A 1 100 ? 15.157 43.763 19.931 1.00 32.79 100 SER A CA 1
ATOM 697 C C . SER A 1 100 ? 15.925 43.851 18.622 1.00 39.57 100 SER A C 1
ATOM 698 O O . SER A 1 100 ? 16.504 44.887 18.299 1.00 39.77 100 SER A O 1
ATOM 701 N N . SER A 1 101 ? 15.953 42.742 17.888 1.00 37.40 101 SER A N 1
ATOM 702 C CA . SER A 1 101 ? 16.698 42.655 16.640 1.00 38.22 101 SER A CA 1
ATOM 703 C C . SER A 1 101 ? 16.023 43.357 15.462 1.00 43.94 101 SER A C 1
ATOM 704 O O . SER A 1 101 ? 16.634 43.546 14.409 1.00 43.14 101 SER A O 1
ATOM 707 N N . GLY A 1 102 ? 14.761 43.732 15.638 1.00 42.23 102 GLY A N 1
ATOM 708 C CA . GLY A 1 102 ? 14.012 44.412 14.587 1.00 42.78 102 GLY A CA 1
ATOM 709 C C . GLY A 1 102 ? 13.678 43.482 13.423 1.00 49.53 102 GLY A C 1
ATOM 710 O O . GLY A 1 102 ? 13.245 43.934 12.362 1.00 49.80 102 GLY A O 1
ATOM 711 N N . GLN A 1 103 ? 13.867 42.181 13.630 1.00 47.46 103 GLN A N 1
ATOM 712 C CA . GLN A 1 103 ? 13.600 41.191 12.588 1.00 47.97 103 GLN A CA 1
ATOM 713 C C . GLN A 1 103 ? 12.111 40.896 12.422 1.00 52.72 103 GLN A C 1
ATOM 714 O O . GLN A 1 103 ? 11.697 40.311 11.427 1.00 52.65 103 GLN A O 1
ATOM 720 N N . HIS A 1 104 ? 11.315 41.286 13.409 1.00 50.08 104 HIS A N 1
ATOM 721 C CA . HIS A 1 104 ? 9.874 41.056 13.372 1.00 50.28 104 HIS A CA 1
ATOM 722 C C . HIS A 1 104 ? 9.235 41.876 12.245 1.00 55.27 104 HIS A C 1
ATOM 723 O O . HIS A 1 104 ? 9.804 42.869 11.783 1.00 55.20 104 HIS A O 1
ATOM 730 N N . GLN A 1 105 ? 8.039 41.477 11.829 1.00 51.56 105 GLN A N 1
ATOM 731 C CA . GLN A 1 105 ? 7.337 42.187 10.760 1.00 50.83 105 GLN A CA 1
ATOM 732 C C . GLN A 1 105 ? 6.042 42.831 11.255 1.00 49.98 105 GLN A C 1
ATOM 733 O O . GLN A 1 105 ? 5.068 42.921 10.509 1.00 50.19 105 GLN A O 1
ATOM 739 N N . CYS A 1 106 ? 6.036 43.278 12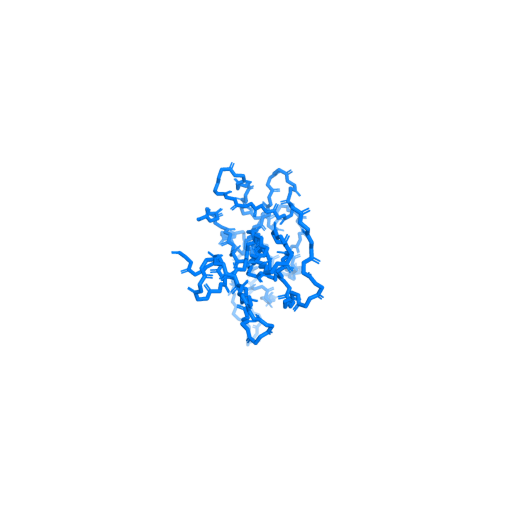.509 1.00 41.26 106 CYS A N 1
ATOM 740 C CA . CYS A 1 106 ? 4.841 43.878 13.103 1.00 38.14 106 CYS A CA 1
ATOM 741 C C . CYS A 1 106 ? 4.370 45.138 12.378 1.00 45.58 106 CYS A C 1
ATOM 742 O O . CYS A 1 106 ? 5.171 45.876 11.797 1.00 44.86 106 CYS A O 1
ATOM 745 N N . ASP A 1 107 ? 3.066 45.392 12.450 1.00 43.82 107 ASP A N 1
ATOM 746 C CA . ASP A 1 107 ? 2.490 46.585 11.848 1.00 43.97 107 ASP A CA 1
ATOM 747 C C . ASP A 1 107 ? 2.781 47.776 12.739 1.00 48.46 107 ASP A C 1
ATOM 748 O O . ASP A 1 107 ? 2.770 47.665 13.963 1.00 47.92 107 ASP A O 1
ATOM 753 N N . SER A 1 108 ? 3.044 48.917 12.115 1.00 45.62 108 SER A N 1
ATOM 754 C CA . SER A 1 108 ? 3.354 50.139 12.841 1.00 44.79 108 SER A CA 1
ATOM 755 C C . SER A 1 108 ? 2.261 50.511 13.842 1.00 46.94 108 SER A C 1
ATOM 756 O O . SER A 1 108 ? 2.436 51.418 14.656 1.00 46.38 108 SER A O 1
ATOM 759 N N . SER A 1 109 ? 1.141 49.801 13.783 1.00 42.07 109 SER A N 1
ATOM 760 C CA . SER A 1 109 ? 0.027 50.057 14.686 1.00 41.36 109 SER A CA 1
ATOM 761 C C . SER A 1 109 ? 0.126 49.240 15.973 1.00 44.68 109 SER A C 1
ATOM 762 O O . SER A 1 109 ? -0.682 49.417 16.873 1.00 44.08 109 SER A O 1
ATOM 765 N N . THR A 1 110 ? 1.099 48.329 16.039 1.00 40.73 110 THR A N 1
ATOM 766 C CA . THR A 1 110 ? 1.265 47.457 17.211 1.00 40.43 110 THR A CA 1
ATOM 767 C C . THR A 1 110 ? 2.691 47.478 17.769 1.00 43.85 110 THR A C 1
ATOM 768 O O . THR A 1 110 ? 3.603 48.055 17.168 1.00 42.73 110 THR A O 1
ATOM 772 N N . VAL A 1 111 ? 2.878 46.799 18.899 1.00 39.89 111 VAL A N 1
ATOM 773 C CA . VAL A 1 111 ? 4.198 46.660 19.505 1.00 38.75 111 VAL A CA 1
ATOM 774 C C . VAL A 1 111 ? 4.600 45.183 19.562 1.00 38.41 111 VAL A C 1
ATOM 775 O O . VAL A 1 111 ? 3.822 44.333 19.995 1.00 35.80 111 VAL A O 1
ATOM 779 N N . CYS A 1 112 ? 5.821 44.896 19.119 1.00 34.37 112 CYS A N 1
ATOM 780 C CA . CYS A 1 112 ? 6.357 43.539 19.123 1.00 32.94 112 CYS A CA 1
ATOM 781 C C . CYS A 1 112 ? 6.514 43.012 20.549 1.00 38.13 112 CYS A C 1
ATOM 782 O O . CYS A 1 112 ? 6.987 43.721 21.431 1.00 37.32 112 CYS A O 1
ATOM 785 N N . PHE A 1 113 ? 6.100 41.770 20.765 1.00 36.71 113 PHE A N 1
ATOM 786 C CA . PHE A 1 113 ? 6.241 41.109 22.063 1.00 37.85 113 PHE A CA 1
ATOM 787 C C . PHE A 1 113 ? 6.965 39.782 21.834 1.00 39.17 113 PHE A C 1
ATOM 788 O O . PHE A 1 113 ? 6.477 38.909 21.108 1.00 36.32 113 PHE A O 1
ATOM 803 N N . ASN A 1 114 ? 8.154 39.664 22.415 1.00 35.31 114 ASN A N 1
ATOM 804 C CA . ASN A 1 114 ? 8.976 38.476 22.248 1.00 34.84 114 ASN A CA 1
ATOM 805 C C . ASN A 1 114 ? 8.435 37.261 22.987 1.00 39.28 114 ASN A C 1
ATOM 806 O O . ASN A 1 114 ? 8.007 37.360 24.137 1.00 39.99 114 ASN A O 1
ATOM 811 N N . THR A 1 115 ? 8.482 36.110 22.327 1.00 35.27 115 THR A N 1
ATOM 812 C CA . THR A 1 115 ? 8.096 34.841 22.941 1.00 35.38 115 THR A CA 1
ATOM 813 C C . THR A 1 115 ? 9.248 33.871 22.671 1.00 39.35 115 THR A C 1
ATOM 814 O O . THR A 1 115 ? 10.143 34.179 21.878 1.00 37.75 115 THR A O 1
ATOM 818 N N . VAL A 1 116 ? 9.282 32.747 23.376 1.00 37.25 116 VAL A N 1
ATOM 819 C CA . VAL A 1 116 ? 10.365 31.784 23.168 1.00 37.65 116 VAL A CA 1
ATOM 820 C C . VAL A 1 116 ? 10.078 30.935 21.944 1.00 39.85 116 VAL A C 1
ATOM 821 O O . VAL A 1 116 ? 9.104 30.173 21.916 1.00 40.26 116 VAL A O 1
ATOM 825 N N . GLY A 1 117 ? 10.890 31.114 20.909 1.00 33.22 117 GLY A N 1
ATOM 826 C CA . GLY A 1 117 ? 10.688 30.399 19.659 1.00 31.78 117 GLY A CA 1
ATOM 827 C C . GLY A 1 117 ? 9.951 31.274 18.657 1.00 33.96 117 GLY A C 1
ATOM 828 O O . GLY A 1 117 ? 9.999 31.029 17.457 1.00 34.04 117 GLY A O 1
ATOM 829 N N . SER A 1 118 ? 9.271 32.309 19.149 1.00 29.32 118 SER A N 1
ATOM 830 C CA . SER A 1 118 ? 8.536 33.199 18.265 1.00 28.03 118 SER A CA 1
ATOM 831 C C . SER A 1 118 ? 8.372 34.605 18.830 1.00 30.40 118 SER A C 1
ATOM 832 O O . SER A 1 118 ? 9.137 35.051 19.691 1.00 28.97 118 SER A O 1
ATOM 835 N N . TYR A 1 119 ? 7.341 35.285 18.353 1.00 26.69 119 TYR A N 1
ATOM 836 C CA . TYR A 1 119 ? 7.008 36.619 18.825 1.00 25.87 119 TYR A CA 1
ATOM 837 C C . TYR A 1 119 ? 5.611 36.933 18.332 1.00 29.97 119 TYR A C 1
ATOM 838 O O . TYR A 1 119 ? 5.044 36.192 17.523 1.00 29.21 119 TYR A O 1
ATOM 847 N N . SER A 1 120 ? 5.058 38.033 18.818 1.00 26.78 120 SER A N 1
ATOM 848 C CA . SER A 1 120 ? 3.755 38.484 18.360 1.00 27.21 120 SER A CA 1
ATOM 849 C C . SER A 1 120 ? 3.684 40.006 18.390 1.00 32.13 120 SER A C 1
ATOM 850 O O . SER A 1 120 ? 4.651 40.683 18.758 1.00 29.89 120 SER A O 1
ATOM 853 N N . CYS A 1 121 ? 2.564 40.536 17.924 1.00 30.71 121 CYS A N 1
ATOM 854 C CA . CYS A 1 121 ? 2.366 41.975 17.853 1.00 31.52 121 CYS A CA 1
ATOM 855 C C . CYS A 1 121 ? 1.075 42.297 18.574 1.00 35.29 121 CYS A C 1
ATOM 856 O O . CYS A 1 121 ? 0.061 41.659 18.329 1.00 33.71 121 CYS A O 1
ATOM 859 N N . ARG A 1 122 ? 1.122 43.264 19.487 1.00 33.52 122 ARG A N 1
ATOM 860 C CA . ARG A 1 122 ? -0.067 43.643 20.249 1.00 34.01 122 ARG A CA 1
ATOM 861 C C . ARG A 1 122 ? -0.416 45.111 20.068 1.00 39.54 122 ARG A C 1
ATOM 862 O O . ARG A 1 122 ? 0.462 45.938 19.834 1.00 38.62 122 ARG A O 1
ATOM 870 N N . CYS A 1 123 ? -1.703 45.434 20.203 1.00 38.63 123 CYS A N 1
ATOM 871 C CA . CYS A 1 123 ? -2.146 46.829 20.123 1.00 40.07 123 CYS A CA 1
ATOM 872 C C . CYS A 1 123 ? -1.462 47.632 21.268 1.00 51.47 123 CYS A C 1
ATOM 873 O O . CYS A 1 123 ? -0.671 47.065 22.013 1.00 51.42 123 CYS A O 1
ATOM 876 N N . ARG A 1 124 ? -1.722 48.944 21.373 1.00 54.39 124 ARG A N 1
ATOM 877 C CA . ARG A 1 124 ? -0.957 49.828 22.294 1.00 56.39 124 ARG A CA 1
ATOM 878 C C . ARG A 1 124 ? -1.549 50.505 23.565 1.00 64.97 124 ARG A C 1
ATOM 879 O O . ARG A 1 124 ? -1.049 51.603 23.853 1.00 65.22 124 ARG A O 1
ATOM 887 N N . PRO A 1 125 ? -1.956 49.714 24.560 1.00 63.88 125 PRO A N 1
ATOM 888 C CA . PRO A 1 125 ? -3.200 49.049 24.875 1.00 63.56 125 PRO A CA 1
ATOM 889 C C . PRO A 1 125 ? -4.264 50.156 25.043 1.00 64.52 125 PRO A C 1
ATOM 890 O O . PRO A 1 125 ? -5.067 50.158 25.990 1.00 64.48 125 PRO A O 1
ATOM 894 N N . GLY A 1 126 ? -4.368 50.898 23.957 1.00 57.71 126 GLY A N 1
ATOM 895 C CA . GLY A 1 126 ? -5.354 51.948 23.772 1.00 55.85 126 GLY A CA 1
ATOM 896 C C . GLY A 1 126 ? -5.919 51.796 22.379 1.00 55.50 126 GLY A C 1
ATOM 897 O O . GLY A 1 126 ? -7.107 52.043 22.174 1.00 55.07 126 GLY A O 1
ATOM 898 N N . TRP A 1 127 ? -5.091 51.296 21.432 1.00 48.01 127 TRP A N 1
ATOM 899 C CA . TRP A 1 127 ? -5.589 50.975 20.063 1.00 45.71 127 TRP A CA 1
ATOM 900 C C . TRP A 1 127 ? -6.391 49.656 20.115 1.00 47.52 127 TRP A C 1
ATOM 901 O O . TRP A 1 127 ? -6.229 48.882 21.054 1.00 46.66 127 TRP A O 1
ATOM 912 N N . LYS A 1 128 ? -7.251 49.395 19.130 1.00 42.65 128 LYS A N 1
ATOM 913 C CA . LYS A 1 128 ? -7.988 48.129 19.117 1.00 41.45 128 LYS A CA 1
ATOM 914 C C . LYS A 1 128 ? -7.779 47.409 17.790 1.00 42.01 128 LYS A C 1
ATOM 915 O O . LYS A 1 128 ? -7.459 48.037 16.779 1.00 39.89 128 LYS A O 1
ATOM 921 N N . PRO A 1 129 ? -7.873 46.083 17.815 1.00 38.08 129 PRO A N 1
ATOM 922 C CA . PRO A 1 129 ? -7.628 45.292 16.610 1.00 37.17 129 PRO A CA 1
ATOM 923 C C . PRO A 1 129 ? -8.691 45.540 15.543 1.00 39.85 129 PRO A C 1
ATOM 924 O O . PRO A 1 129 ? -9.879 45.663 15.852 1.00 40.15 129 PRO A O 1
ATOM 928 N N . ARG A 1 130 ? -8.256 45.614 14.290 1.00 34.60 130 ARG A N 1
ATOM 929 C CA . ARG A 1 130 ? -9.177 45.783 13.175 1.00 33.89 130 ARG A CA 1
ATOM 930 C C . ARG A 1 130 ? -10.024 44.512 13.045 1.00 35.43 130 ARG A C 1
ATOM 931 O O . ARG A 1 130 ? -9.610 43.428 13.468 1.00 34.02 130 ARG A O 1
ATOM 939 N N . HIS A 1 131 ? -11.222 44.652 12.491 1.00 30.90 131 HIS A N 1
ATOM 940 C CA . HIS A 1 131 ? -12.126 43.507 12.344 1.00 30.16 131 HIS A CA 1
ATOM 941 C C . HIS A 1 131 ? -11.491 42.317 11.598 1.00 33.95 131 HIS A C 1
ATOM 942 O O . HIS A 1 131 ? -10.782 42.501 10.611 1.00 31.72 131 HIS A O 1
ATOM 949 N N . GLY A 1 132 ? -11.738 41.103 12.095 1.00 33.46 132 GLY A N 1
ATOM 950 C CA . GLY A 1 132 ? -11.261 39.876 11.438 1.00 33.69 132 GLY A CA 1
ATOM 951 C C . GLY A 1 132 ? -9.839 39.406 11.804 1.00 39.93 132 GLY A C 1
ATOM 952 O O . GLY A 1 132 ? -9.409 38.325 11.388 1.00 37.57 132 GLY A O 1
ATOM 953 N N . ILE A 1 133 ? -9.110 40.225 12.557 1.00 38.88 133 ILE A N 1
ATOM 954 C CA . ILE A 1 133 ? -7.746 39.883 12.966 1.00 38.98 133 ILE A CA 1
ATOM 955 C C . ILE A 1 133 ? -7.621 39.967 14.478 1.00 41.71 133 ILE A C 1
ATOM 956 O O . ILE A 1 133 ? -7.896 41.014 15.068 1.00 40.84 133 ILE A O 1
ATOM 961 N N . PRO A 1 134 ? -7.229 38.863 15.111 1.00 37.78 134 PRO A N 1
ATOM 962 C CA . PRO A 1 134 ? -7.085 38.843 16.565 1.00 36.73 134 PRO A CA 1
ATOM 963 C C . PRO A 1 134 ? -5.885 39.679 17.008 1.00 38.45 134 PRO A C 1
ATOM 964 O O . PRO A 1 134 ? -4.990 39.969 16.210 1.00 36.82 134 PRO A O 1
ATOM 968 N N . ASN A 1 135 ? -5.868 40.051 18.288 1.00 34.32 135 ASN A N 1
ATOM 969 C CA . ASN A 1 135 ? -4.735 40.760 18.865 1.00 33.81 135 ASN A CA 1
ATOM 970 C C . ASN A 1 135 ? -3.716 39.656 19.150 1.00 36.98 135 ASN A C 1
ATOM 971 O O . ASN A 1 135 ? -4.055 38.476 19.090 1.00 36.22 135 ASN A O 1
ATOM 976 N N . ASN A 1 136 ? -2.478 40.029 19.442 1.00 33.03 136 ASN A N 1
ATOM 977 C CA . ASN A 1 136 ? -1.455 39.045 19.800 1.00 33.13 136 ASN A CA 1
ATOM 978 C C . ASN A 1 136 ? -1.079 38.008 18.724 1.00 37.40 136 ASN A C 1
ATOM 979 O O . ASN A 1 136 ? -0.804 36.847 19.037 1.00 37.70 136 ASN A O 1
ATOM 984 N N . GLN A 1 137 ? -1.004 38.449 17.474 1.00 32.72 137 GLN A N 1
ATOM 985 C CA . GLN A 1 137 ? -0.556 37.600 16.379 1.00 32.03 137 GLN A CA 1
ATOM 986 C C . GLN A 1 137 ? 0.507 38.368 15.597 1.00 34.82 137 GLN A C 1
ATOM 987 O O . GLN A 1 137 ? 0.690 39.571 15.795 1.00 32.64 137 GLN A O 1
ATOM 993 N N . LYS A 1 138 ? 1.196 37.683 14.693 1.00 31.97 138 LYS A N 1
ATOM 994 C CA . LYS A 1 138 ? 2.217 38.330 13.878 1.00 31.50 138 LYS A CA 1
ATOM 995 C C . LYS A 1 138 ? 1.586 39.278 12.863 1.00 36.52 138 LYS A C 1
ATOM 996 O O . LYS A 1 138 ? 2.215 40.239 12.420 1.00 36.17 138 LYS A O 1
ATOM 1002 N N . ASP A 1 139 ? 0.340 39.002 12.492 1.00 33.53 139 ASP A N 1
ATOM 1003 C CA . ASP A 1 139 ? -0.345 39.830 11.503 1.00 33.58 139 ASP A CA 1
ATOM 1004 C C . ASP A 1 139 ? -1.362 40.794 12.106 1.00 37.36 139 ASP A C 1
ATOM 1005 O O . ASP A 1 139 ? -2.131 41.424 11.380 1.00 37.32 139 ASP A O 1
ATOM 1010 N N . THR A 1 140 ? -1.355 40.915 13.429 1.00 33.44 140 THR A N 1
ATOM 1011 C CA . THR A 1 140 ? -2.261 41.834 14.105 1.00 33.05 140 THR A CA 1
ATOM 1012 C C . THR A 1 140 ? -2.085 43.249 13.563 1.00 37.68 140 THR A C 1
ATOM 1013 O O . THR A 1 140 ? -0.966 43.711 13.344 1.00 37.35 140 THR A O 1
ATOM 1017 N N . VAL A 1 141 ? -3.205 43.925 13.344 1.00 35.21 141 VAL A N 1
ATOM 1018 C CA . VAL A 1 141 ? -3.212 45.308 12.885 1.00 35.30 141 VAL A CA 1
ATOM 1019 C C . VAL A 1 141 ? -4.315 45.999 13.674 1.00 38.84 141 VAL A C 1
ATOM 1020 O O . VAL A 1 141 ? -5.425 45.474 13.774 1.00 36.83 141 VAL A O 1
ATOM 1024 N N . CYS A 1 142 ? -3.996 47.133 14.293 1.00 36.49 142 CYS A N 1
ATOM 1025 C CA . CYS A 1 142 ? -4.973 47.829 15.114 1.00 37.11 142 CYS A CA 1
ATOM 1026 C C . CYS A 1 142 ? -5.284 49.244 14.632 1.00 41.89 142 CYS A C 1
ATOM 1027 O O . CYS A 1 142 ? -4.739 49.713 13.633 1.00 41.53 142 CYS A O 1
ATOM 1030 N N . GLU A 1 143 ? -6.200 49.903 15.327 1.00 39.33 143 GLU A N 1
ATOM 1031 C CA . GLU A 1 143 ? -6.624 51.247 14.951 1.00 42.34 143 GLU A CA 1
ATOM 1032 C C . GLU A 1 143 ? -7.307 51.930 16.130 1.00 42.62 143 GLU A C 1
ATOM 1033 O O . GLU A 1 143 ? -7.656 53.122 15.994 1.00 46.40 143 GLU A O 1
#

CATH classification: 2.10.25.10 (+2 more: 2.10.25.10, 2.10.25.10)

B-factor: mean 36.31, std 14.39, range [14.16, 126.34]